Protein AF-A0A3G1A866-F1 (afdb_monomer)

Sequence (129 aa):
MLSTRLWGRGLGVLIFPPLEREDESFPEGAIVVRTGMGFRGRSVALVRTADVLVAVGGEAGTIMEIVTAYLEGKPVFVLGGTGLSSDKMRVYEPYVDSRRLAELRFYEGVEELADKVCSLVSLKHKGSF

InterPro domains:
  IPR041164 AF_1126-like [PF18306] (10-85)

pLDDT: mean 90.63, std 15.69, range [36.97, 98.69]

Solvent-accessible surface area (backbone atoms only — not comparable to full-atom values): 7595 Å² total; per-residue (Å²): 130,69,73,75,63,53,55,79,73,75,59,81,46,79,42,68,42,28,52,93,52,60,88,58,91,72,68,88,86,51,47,74,49,80,70,80,23,46,70,70,59,31,43,53,58,55,49,69,74,47,82,59,47,77,41,83,40,37,47,75,70,47,45,50,43,54,52,49,28,28,75,70,49,21,41,33,41,32,43,35,89,65,86,36,65,41,45,66,56,58,81,30,57,52,34,84,53,96,81,57,60,22,52,37,46,76,31,81,46,71,66,61,45,50,52,54,50,52,53,53,54,55,53,58,63,73,70,68,125

Organism: NCBI:txid697581

Mean predicted aligned error: 5.39 Å

Radius of gyration: 15.58 Å; Cα contacts (8 Å, |Δi|>4): 194; chains: 1; bounding box: 42×45×35 Å

Structure (mmCIF, N/CA/C/O backbone):
data_AF-A0A3G1A866-F1
#
_entry.id   AF-A0A3G1A866-F1
#
loop_
_atom_site.group_PDB
_atom_site.id
_atom_site.type_symbol
_atom_site.label_atom_id
_atom_site.label_alt_id
_atom_site.label_comp_id
_atom_site.label_asym_id
_atom_site.label_entity_id
_atom_site.label_seq_id
_atom_site.pdbx_PDB_ins_code
_atom_site.Cartn_x
_atom_site.Cartn_y
_atom_site.Cartn_z
_atom_site.occupancy
_atom_site.B_iso_or_equiv
_atom_site.auth_seq_id
_atom_site.auth_comp_id
_atom_site.auth_asym_id
_atom_site.auth_atom_id
_atom_site.pdbx_PDB_model_num
ATOM 1 N N . MET A 1 1 ? 4.627 -24.629 7.767 1.00 36.97 1 MET A N 1
ATOM 2 C CA . MET A 1 1 ? 3.627 -24.909 8.827 1.00 36.97 1 MET A CA 1
ATOM 3 C C . MET A 1 1 ? 2.764 -23.700 9.235 1.00 36.97 1 MET A C 1
ATOM 5 O O . MET A 1 1 ? 1.795 -23.903 9.953 1.00 36.97 1 MET A O 1
ATOM 9 N N . LEU A 1 2 ? 3.057 -22.468 8.778 1.00 41.03 2 LEU A N 1
ATOM 10 C CA . LEU A 1 2 ? 2.224 -21.271 9.027 1.00 41.03 2 LEU A CA 1
ATOM 11 C C . LEU A 1 2 ? 1.058 -21.095 8.031 1.00 41.03 2 LEU A C 1
ATOM 13 O O . LEU A 1 2 ? -0.006 -20.634 8.430 1.00 41.03 2 LEU A O 1
ATOM 17 N N . SER A 1 3 ? 1.231 -21.513 6.770 1.00 41.72 3 SER A N 1
ATOM 18 C CA . SER A 1 3 ? 0.227 -21.350 5.699 1.00 41.72 3 SER A CA 1
ATOM 19 C C . SER A 1 3 ? -1.119 -22.020 6.023 1.00 41.72 3 SER A C 1
ATOM 21 O O . SER A 1 3 ? -2.167 -21.389 5.946 1.00 41.72 3 SER A O 1
ATOM 23 N N . THR A 1 4 ? -1.109 -23.262 6.512 1.00 41.59 4 THR A N 1
ATOM 24 C CA . THR A 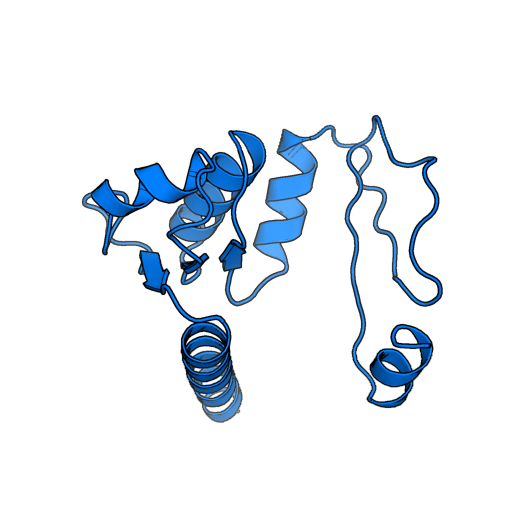1 4 ? -2.335 -24.035 6.767 1.00 41.59 4 THR A CA 1
ATOM 25 C C . THR A 1 4 ? -3.195 -23.515 7.926 1.00 41.59 4 THR A C 1
ATOM 27 O O . THR A 1 4 ? -4.364 -23.880 8.015 1.00 41.59 4 THR A O 1
ATOM 30 N N . ARG A 1 5 ? -2.672 -22.653 8.815 1.00 44.09 5 ARG A N 1
ATOM 31 C CA . ARG A 1 5 ? -3.433 -22.133 9.973 1.00 44.09 5 ARG A CA 1
ATOM 32 C C . ARG A 1 5 ? -4.260 -20.881 9.679 1.00 44.09 5 ARG A C 1
ATOM 34 O O . ARG A 1 5 ? -5.220 -20.636 10.405 1.00 44.09 5 ARG A O 1
ATOM 41 N N . LEU A 1 6 ? -3.912 -20.092 8.662 1.00 50.16 6 LEU A N 1
ATOM 42 C CA . LEU A 1 6 ? -4.651 -18.862 8.337 1.00 50.16 6 LEU A CA 1
ATOM 43 C C . LEU A 1 6 ? -5.994 -19.173 7.661 1.00 50.16 6 LEU A C 1
ATOM 45 O O . LEU A 1 6 ? -7.012 -18.570 7.994 1.00 50.16 6 LEU A O 1
ATOM 49 N N . TRP A 1 7 ? -6.016 -20.190 6.801 1.00 47.12 7 TRP A N 1
ATOM 50 C CA . TRP A 1 7 ? -7.197 -20.592 6.035 1.00 47.12 7 TRP A CA 1
ATOM 51 C C . TRP A 1 7 ? -8.331 -21.167 6.891 1.00 47.12 7 TRP A C 1
ATOM 53 O O . TRP A 1 7 ? -9.501 -20.894 6.638 1.00 47.12 7 TRP A O 1
ATOM 63 N N . GLY A 1 8 ? -8.001 -21.880 7.973 1.00 51.66 8 GLY A N 1
ATOM 64 C CA . GLY A 1 8 ? -8.990 -22.456 8.896 1.00 51.66 8 GLY A CA 1
ATOM 65 C C . GLY A 1 8 ? -9.816 -21.432 9.689 1.00 51.66 8 GLY A C 1
ATOM 66 O O . GLY A 1 8 ? -10.740 -21.823 10.396 1.00 51.66 8 GLY A O 1
ATOM 67 N N . ARG A 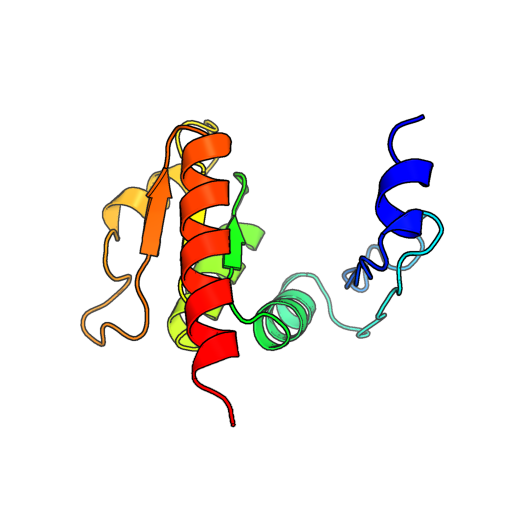1 9 ? -9.501 -20.132 9.592 1.00 57.69 9 ARG A N 1
ATOM 68 C CA . ARG A 1 9 ? -10.226 -19.035 10.259 1.00 57.69 9 ARG A CA 1
ATOM 69 C C . ARG A 1 9 ? -11.188 -18.268 9.343 1.00 57.69 9 ARG A C 1
ATOM 71 O O . ARG A 1 9 ? -11.761 -17.280 9.787 1.00 57.69 9 ARG A O 1
ATOM 78 N N . GLY A 1 10 ? -11.366 -18.699 8.091 1.00 71.56 10 GLY A N 1
ATOM 79 C CA . GLY A 1 10 ? -12.249 -18.025 7.128 1.00 71.56 10 GLY A CA 1
ATOM 80 C C . GLY A 1 10 ? -11.641 -16.781 6.467 1.00 71.56 10 GLY A C 1
ATOM 81 O O . GLY A 1 10 ? -12.371 -15.985 5.883 1.00 71.56 10 GLY A O 1
ATOM 82 N N . LEU A 1 11 ? -10.318 -16.597 6.547 1.00 80.19 11 LEU A N 1
ATOM 83 C CA . LEU A 1 11 ? -9.623 -15.512 5.855 1.00 80.19 11 LEU A CA 1
ATOM 84 C C . LEU A 1 11 ? -9.445 -15.874 4.374 1.00 80.19 11 LEU A C 1
ATOM 86 O O . LEU A 1 11 ? -8.673 -16.773 4.054 1.00 80.19 11 LEU A O 1
ATOM 90 N N . GLY A 1 12 ? -10.140 -15.176 3.477 1.00 88.62 12 GLY A N 1
ATOM 91 C CA . GLY A 1 12 ? -9.898 -15.266 2.036 1.00 88.62 12 GLY A CA 1
ATOM 92 C C . GLY A 1 12 ? -8.730 -14.370 1.620 1.00 88.62 12 GLY A C 1
ATOM 93 O O . GLY A 1 12 ? -8.691 -13.205 2.009 1.00 88.62 12 GLY A O 1
ATOM 94 N N . VAL A 1 13 ? -7.796 -14.884 0.816 1.00 93.00 13 VAL A N 1
ATOM 95 C CA . VAL A 1 13 ? -6.726 -14.072 0.213 1.00 93.00 13 VAL A CA 1
ATOM 96 C C . VAL A 1 13 ? -6.987 -13.954 -1.276 1.00 93.00 13 VAL A C 1
ATOM 98 O O . VAL A 1 13 ? -7.094 -14.958 -1.982 1.00 93.00 13 VAL A O 1
ATOM 101 N N . LEU A 1 14 ? -7.073 -12.712 -1.737 1.00 95.31 14 LEU A N 1
ATOM 102 C CA . LEU A 1 14 ? -7.215 -12.361 -3.139 1.00 95.31 14 LEU A CA 1
ATOM 103 C C . LEU A 1 14 ? -5.866 -11.876 -3.666 1.00 95.31 14 LEU A C 1
ATOM 105 O O . LEU A 1 14 ? -5.269 -10.960 -3.100 1.00 95.31 14 LEU A O 1
ATOM 109 N N . ILE A 1 15 ? -5.387 -12.481 -4.746 1.00 96.50 15 ILE A N 1
ATOM 110 C CA . ILE A 1 15 ? -4.138 -12.101 -5.400 1.00 96.50 15 ILE A CA 1
ATOM 111 C C . ILE A 1 15 ? -4.460 -11.656 -6.812 1.00 96.50 15 ILE A C 1
ATOM 113 O O . ILE A 1 15 ? -5.124 -12.355 -7.569 1.00 96.50 15 ILE A O 1
ATOM 117 N N . PHE A 1 16 ? -3.931 -10.503 -7.180 1.00 97.50 16 PHE A N 1
ATOM 118 C CA . PHE A 1 16 ? -4.016 -9.993 -8.532 1.00 97.50 16 PHE A CA 1
ATOM 119 C C . PHE A 1 16 ? -2.609 -10.031 -9.130 1.00 97.50 16 PHE A C 1
ATOM 121 O O . PHE A 1 16 ? -1.826 -9.155 -8.804 1.00 97.50 16 PHE A O 1
ATOM 128 N N . PRO A 1 17 ? -2.193 -11.022 -9.918 1.00 97.38 17 PRO A N 1
ATOM 129 C CA . PRO A 1 17 ? -0.896 -10.969 -10.586 1.00 97.38 17 PRO A CA 1
ATOM 130 C C . PRO A 1 17 ? -0.909 -9.977 -11.764 1.00 97.38 17 PRO A C 1
ATOM 132 O O . PRO A 1 17 ? -1.963 -9.745 -12.358 1.00 97.38 17 PRO A O 1
ATOM 135 N N . PRO A 1 18 ? 0.237 -9.362 -12.108 1.00 97.25 18 PRO A N 1
ATOM 136 C CA . PRO A 1 18 ? 0.374 -8.647 -13.371 1.00 97.25 18 PRO A CA 1
ATOM 137 C C . PRO A 1 18 ? 0.464 -9.654 -14.531 1.00 97.25 18 PRO A C 1
ATOM 139 O O . PRO A 1 18 ? 0.938 -10.771 -14.317 1.00 97.25 18 PRO A O 1
ATOM 142 N N . LEU A 1 19 ? 0.061 -9.249 -15.741 1.00 97.06 19 LEU A N 1
ATOM 143 C CA . LEU A 1 19 ? 0.065 -10.076 -16.961 1.00 97.06 19 LEU A CA 1
ATOM 144 C C . LEU A 1 19 ? 1.371 -10.871 -17.137 1.00 97.06 19 LEU A C 1
ATOM 146 O O . LEU A 1 19 ? 1.361 -12.050 -17.468 1.00 97.06 19 LEU A O 1
ATOM 150 N N . GLU A 1 20 ? 2.501 -10.226 -16.866 1.00 95.94 20 GLU A N 1
ATOM 151 C CA . GLU A 1 20 ? 3.847 -10.771 -17.032 1.00 95.94 20 GLU A CA 1
ATOM 152 C C . GLU A 1 20 ? 4.193 -11.893 -16.037 1.00 95.94 20 GLU A C 1
ATOM 154 O O . GLU A 1 20 ? 5.211 -12.560 -16.199 1.00 95.94 20 GLU A O 1
ATOM 159 N N . ARG A 1 21 ? 3.390 -12.074 -14.982 1.00 96.00 21 ARG A N 1
ATOM 160 C CA . ARG A 1 21 ? 3.635 -13.028 -13.887 1.00 96.00 21 ARG A CA 1
ATOM 161 C C . ARG A 1 21 ? 2.396 -13.853 -13.539 1.00 96.00 21 ARG A C 1
ATOM 163 O O . ARG A 1 21 ? 2.317 -14.404 -12.443 1.00 96.00 21 ARG A O 1
ATOM 170 N N . GLU A 1 22 ? 1.406 -13.930 -14.427 1.00 94.25 22 GLU A N 1
ATOM 171 C CA . GLU A 1 22 ? 0.202 -14.719 -14.144 1.00 94.25 22 GLU A CA 1
ATOM 172 C C . GLU A 1 22 ? 0.492 -16.223 -14.078 1.00 94.25 22 GLU A C 1
ATOM 174 O O . GLU A 1 22 ? -0.229 -16.942 -13.395 1.00 94.25 22 GLU A O 1
ATOM 179 N N . ASP A 1 23 ? 1.553 -16.696 -14.730 1.00 93.56 23 ASP A N 1
ATOM 180 C CA . ASP A 1 23 ? 1.910 -18.120 -14.791 1.00 93.56 23 ASP A CA 1
ATOM 181 C C . ASP A 1 23 ? 2.789 -18.596 -13.626 1.00 93.56 23 ASP A C 1
ATOM 183 O O . ASP A 1 23 ? 3.247 -19.738 -13.603 1.00 93.56 23 ASP A O 1
ATOM 187 N N . GLU A 1 24 ? 3.013 -17.740 -12.630 1.00 94.44 24 GLU A N 1
ATOM 188 C CA . GLU A 1 24 ? 3.713 -18.123 -11.409 1.00 94.44 24 GLU A CA 1
ATOM 189 C C . GLU A 1 24 ? 2.847 -18.979 -10.476 1.00 94.44 24 GLU A C 1
ATOM 191 O O . GLU A 1 24 ? 1.618 -19.026 -10.556 1.00 94.44 24 GLU A O 1
ATOM 196 N N . SER A 1 25 ? 3.504 -19.667 -9.543 1.00 94.94 25 SER A N 1
ATOM 197 C CA . SER A 1 25 ? 2.820 -20.408 -8.487 1.00 94.94 25 SER A CA 1
ATOM 198 C C . SER A 1 25 ? 2.298 -19.463 -7.404 1.00 94.94 25 SER A C 1
ATOM 200 O O . SER A 1 25 ? 3.063 -18.667 -6.855 1.00 94.94 25 SER A O 1
ATOM 202 N N . PHE A 1 26 ? 1.033 -19.626 -7.019 1.00 93.81 26 PHE A N 1
ATOM 203 C CA . PHE A 1 26 ? 0.409 -18.876 -5.927 1.00 93.81 26 PHE A CA 1
ATOM 204 C C . PHE A 1 26 ? 0.137 -19.773 -4.713 1.00 93.81 26 PHE A C 1
ATOM 206 O O . PHE A 1 26 ? 0.022 -20.991 -4.866 1.00 93.81 26 PHE A O 1
ATOM 213 N N . PRO A 1 27 ? 0.030 -19.195 -3.500 1.00 91.50 27 PRO A N 1
ATOM 214 C CA . PRO A 1 27 ? -0.327 -19.947 -2.305 1.00 91.50 27 PRO A CA 1
ATOM 215 C C . PRO A 1 27 ? -1.627 -20.735 -2.481 1.00 91.50 27 PRO A C 1
ATOM 217 O O . PRO A 1 27 ? -2.625 -20.212 -2.976 1.00 91.50 27 PRO A O 1
ATOM 220 N N . GLU A 1 28 ? -1.621 -21.983 -2.024 1.00 88.38 28 GLU A N 1
ATOM 221 C CA . GLU A 1 28 ? -2.814 -22.826 -2.006 1.00 88.38 28 GLU A CA 1
ATOM 222 C C . GLU A 1 28 ? -3.943 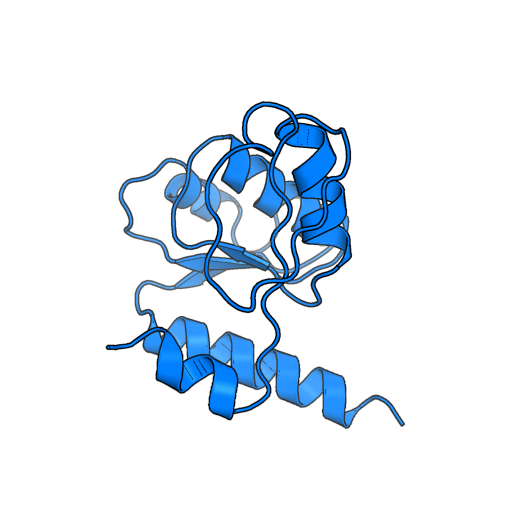-22.153 -1.207 1.00 88.38 28 GLU A C 1
ATOM 224 O O . GLU A 1 28 ? -3.703 -21.595 -0.134 1.00 88.38 28 GLU A O 1
ATOM 229 N N . GLY A 1 29 ? -5.163 -22.180 -1.752 1.00 87.12 29 GLY A N 1
ATOM 230 C CA . GLY A 1 29 ? -6.339 -21.520 -1.173 1.00 87.12 29 GLY A CA 1
ATOM 231 C C . GLY A 1 29 ? -6.511 -20.042 -1.547 1.00 87.12 29 GLY A C 1
ATOM 232 O O . GLY A 1 29 ? -7.572 -19.479 -1.282 1.00 87.12 29 GLY A O 1
ATOM 233 N N . ALA A 1 30 ? -5.525 -19.409 -2.194 1.00 92.44 30 ALA A N 1
ATOM 234 C CA . ALA A 1 30 ? -5.684 -18.052 -2.707 1.00 92.44 30 ALA A CA 1
ATOM 235 C C . ALA A 1 30 ? -6.597 -18.016 -3.939 1.00 92.44 30 ALA A C 1
ATOM 237 O O . ALA A 1 30 ? -6.490 -18.843 -4.845 1.00 92.44 30 ALA A O 1
ATOM 238 N N . ILE A 1 31 ? -7.463 -17.006 -3.999 1.00 94.50 31 ILE A N 1
ATOM 239 C CA . ILE A 1 31 ? -8.222 -16.683 -5.206 1.00 94.50 31 ILE A CA 1
ATOM 240 C C . ILE A 1 31 ? -7.328 -15.796 -6.070 1.00 94.50 31 ILE A C 1
ATOM 242 O O . ILE A 1 31 ? -6.912 -14.720 -5.642 1.00 94.50 31 ILE A O 1
ATOM 246 N N . VAL A 1 32 ? -7.022 -16.247 -7.285 1.00 96.62 32 VAL A N 1
ATOM 247 C CA . VAL A 1 32 ? -6.154 -15.521 -8.219 1.00 96.62 32 VAL A CA 1
ATOM 248 C C . VAL A 1 32 ? -7.009 -14.846 -9.286 1.00 96.62 32 VAL A C 1
ATOM 250 O O . VAL A 1 32 ? -7.674 -15.515 -10.074 1.00 96.62 32 VAL A O 1
ATOM 253 N N . VAL A 1 33 ? -6.977 -13.515 -9.331 1.00 96.56 33 VAL A N 1
ATOM 254 C CA . VAL A 1 33 ? -7.692 -12.703 -10.322 1.00 96.56 33 VAL A CA 1
ATOM 255 C C . VAL A 1 33 ? -6.716 -12.255 -11.399 1.00 96.56 33 VAL A C 1
ATOM 257 O O . VAL A 1 33 ? -6.009 -11.257 -11.254 1.00 96.56 33 VAL A O 1
ATOM 260 N N . ARG A 1 34 ? -6.694 -13.010 -12.496 1.00 96.50 34 ARG A N 1
ATOM 261 C CA . ARG A 1 34 ? -5.963 -12.673 -13.721 1.00 96.50 34 ARG A CA 1
ATOM 262 C C . ARG A 1 34 ? -6.702 -11.559 -14.451 1.00 96.50 34 ARG A C 1
ATOM 264 O O . ARG A 1 34 ? -7.768 -11.775 -15.021 1.00 96.50 34 ARG A O 1
ATOM 271 N N . THR A 1 35 ? -6.179 -10.343 -14.348 1.00 95.69 35 THR A N 1
ATOM 272 C CA . THR A 1 35 ? -6.841 -9.146 -14.895 1.00 95.69 35 THR A CA 1
ATOM 273 C C . THR A 1 35 ? -6.512 -8.913 -16.366 1.00 95.69 35 THR A C 1
ATOM 275 O O . THR A 1 35 ? -7.142 -8.065 -16.993 1.00 95.69 35 THR A O 1
ATOM 278 N N . GLY A 1 36 ? -5.503 -9.606 -16.912 1.00 96.12 36 GLY A N 1
ATOM 279 C CA . GLY A 1 36 ? -4.954 -9.313 -18.236 1.00 96.12 36 GLY A CA 1
ATOM 280 C C . GLY A 1 36 ? -4.199 -7.977 -18.306 1.00 96.12 36 GLY A C 1
ATOM 281 O O . GLY A 1 36 ? -3.821 -7.535 -19.390 1.00 96.12 36 GLY A O 1
ATOM 282 N N . MET A 1 37 ? -3.985 -7.308 -17.167 1.00 97.38 37 MET A N 1
ATOM 283 C CA . MET A 1 37 ? -3.302 -6.020 -17.084 1.00 97.38 37 MET A CA 1
ATOM 284 C C . MET A 1 37 ? -1.874 -6.186 -16.572 1.00 97.38 37 MET A C 1
ATOM 286 O O . MET A 1 37 ? -1.620 -6.943 -15.637 1.00 97.38 37 MET A O 1
ATOM 290 N N . GLY A 1 38 ? -0.942 -5.410 -17.129 1.00 96.75 38 GLY A N 1
ATOM 291 C CA . GLY A 1 38 ? 0.423 -5.332 -16.605 1.00 96.75 38 GLY A CA 1
ATOM 292 C C . GLY A 1 38 ? 0.491 -4.677 -15.220 1.00 96.75 38 GLY A C 1
ATOM 293 O O . GLY A 1 38 ? -0.524 -4.230 -14.671 1.00 96.75 38 GLY A O 1
ATOM 294 N N . PHE A 1 39 ? 1.706 -4.552 -14.678 1.00 95.50 39 PHE A N 1
ATOM 295 C CA . PHE A 1 39 ? 1.977 -4.061 -13.313 1.00 95.50 39 PHE A CA 1
ATOM 296 C C . PHE A 1 39 ? 1.115 -2.880 -12.860 1.00 95.50 39 PHE A C 1
ATOM 298 O O . PHE A 1 39 ? 0.578 -2.905 -11.758 1.00 95.50 39 PHE A O 1
ATOM 305 N N . ARG A 1 40 ? 0.952 -1.858 -13.709 1.00 94.62 40 ARG A N 1
ATOM 306 C CA . ARG A 1 40 ? 0.215 -0.651 -13.319 1.00 94.62 40 ARG A CA 1
ATOM 307 C C . ARG A 1 40 ? -1.300 -0.843 -13.271 1.00 94.62 40 ARG A C 1
ATOM 309 O O . ARG A 1 40 ? -1.941 -0.415 -12.319 1.00 94.62 40 ARG A O 1
ATOM 316 N N . GLY A 1 41 ? -1.871 -1.460 -14.305 1.00 95.94 41 GLY A N 1
ATOM 317 C CA . GLY A 1 41 ? -3.326 -1.578 -14.437 1.00 95.94 41 GLY A C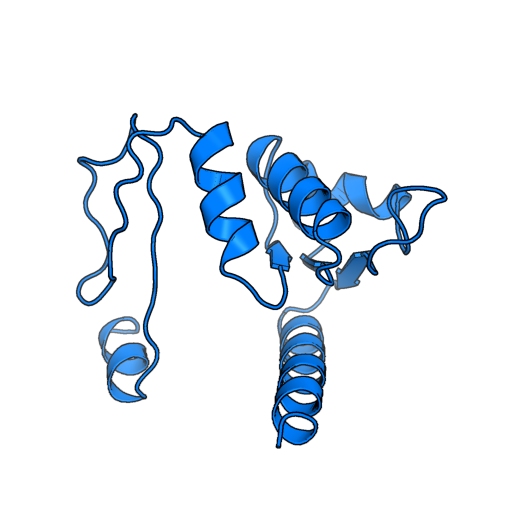A 1
ATOM 318 C C . GLY A 1 41 ? -3.919 -2.486 -13.365 1.00 95.94 41 GLY A C 1
ATOM 319 O O . GLY A 1 41 ? -4.913 -2.138 -12.731 1.00 95.94 41 GLY A O 1
ATOM 320 N N . ARG A 1 42 ? -3.234 -3.598 -13.076 1.00 96.94 42 ARG A N 1
ATOM 321 C CA . ARG A 1 42 ? -3.637 -4.522 -12.020 1.00 96.94 42 ARG A CA 1
ATOM 322 C C . ARG A 1 42 ? -3.731 -3.837 -10.653 1.00 96.94 42 ARG A C 1
ATOM 324 O O . ARG A 1 42 ? -4.650 -4.125 -9.887 1.00 96.94 42 ARG A O 1
ATOM 331 N N . SER A 1 43 ? -2.776 -2.966 -10.322 1.00 97.62 43 SER A N 1
ATOM 332 C CA . SER A 1 43 ? -2.717 -2.323 -9.003 1.00 97.62 43 SER A CA 1
ATOM 333 C C . SER A 1 43 ? -3.919 -1.415 -8.752 1.00 97.62 43 SER A C 1
ATOM 335 O O . SER A 1 43 ? -4.396 -1.348 -7.624 1.00 97.62 43 SER A O 1
ATOM 337 N N . VAL A 1 44 ? -4.486 -0.802 -9.797 1.00 97.06 44 VAL A N 1
ATOM 338 C CA . VAL A 1 44 ? -5.738 -0.039 -9.675 1.00 97.06 44 VAL A CA 1
ATOM 339 C C . VAL A 1 44 ? -6.883 -0.953 -9.240 1.00 97.06 44 VAL A C 1
ATOM 341 O O . VAL A 1 44 ? -7.569 -0.639 -8.271 1.00 97.06 44 VAL A O 1
ATOM 344 N N . ALA A 1 45 ? -7.067 -2.107 -9.890 1.00 96.12 45 ALA A N 1
ATOM 345 C CA . ALA A 1 45 ? -8.105 -3.070 -9.508 1.00 96.12 45 ALA A CA 1
ATOM 346 C C . ALA A 1 45 ? -7.911 -3.583 -8.069 1.00 96.12 45 ALA A C 1
ATOM 348 O O . ALA A 1 45 ? -8.861 -3.590 -7.286 1.00 96.12 45 ALA A O 1
ATOM 349 N N . LEU A 1 46 ? -6.673 -3.923 -7.697 1.00 97.56 46 LEU A N 1
ATOM 350 C CA . LEU A 1 46 ? -6.314 -4.347 -6.342 1.00 97.56 46 LEU A CA 1
ATOM 351 C C . LEU A 1 46 ? -6.687 -3.280 -5.307 1.00 97.56 46 LEU A C 1
ATOM 353 O O . LEU A 1 46 ? -7.435 -3.560 -4.369 1.00 97.56 46 LEU A O 1
ATOM 357 N N . VAL A 1 47 ? -6.238 -2.039 -5.510 1.00 97.94 47 VAL A N 1
ATOM 358 C CA . VAL A 1 47 ? -6.530 -0.927 -4.599 1.00 97.94 47 VAL A CA 1
ATOM 359 C C . VAL A 1 47 ? -8.033 -0.696 -4.517 1.00 97.94 47 VAL A C 1
ATOM 361 O O . VAL A 1 47 ? -8.562 -0.540 -3.420 1.00 97.94 47 VAL A O 1
ATOM 364 N N . ARG A 1 48 ? -8.751 -0.732 -5.647 1.00 95.56 48 ARG A N 1
ATOM 365 C CA . ARG A 1 48 ? -10.209 -0.543 -5.730 1.00 95.56 48 ARG A CA 1
ATOM 366 C C . ARG A 1 48 ? -11.004 -1.555 -4.903 1.00 95.56 48 ARG A C 1
ATOM 368 O O . ARG A 1 48 ? -12.041 -1.163 -4.373 1.00 95.56 48 ARG A O 1
ATOM 375 N N . THR A 1 49 ? -10.505 -2.776 -4.712 1.00 94.88 49 THR A N 1
ATOM 376 C CA . THR A 1 49 ? -11.164 -3.785 -3.860 1.00 94.88 49 THR A CA 1
ATOM 377 C C . THR A 1 49 ? -10.952 -3.618 -2.355 1.00 94.88 49 THR A C 1
ATOM 379 O O . THR A 1 49 ? -11.661 -4.252 -1.583 1.00 94.88 49 THR A O 1
ATOM 382 N N . ALA A 1 50 ? -10.012 -2.776 -1.920 1.00 94.31 50 ALA A N 1
ATOM 383 C CA . ALA A 1 50 ? -9.667 -2.637 -0.506 1.00 94.31 50 ALA A CA 1
ATOM 384 C C . ALA A 1 50 ? -10.469 -1.535 0.211 1.00 94.31 50 ALA A C 1
ATOM 386 O O . ALA A 1 50 ? -10.813 -0.522 -0.392 1.00 94.31 50 ALA A O 1
ATOM 387 N N . ASP A 1 51 ? -10.705 -1.668 1.515 1.00 95.38 51 ASP A N 1
ATOM 388 C CA . ASP A 1 51 ? -11.221 -0.570 2.352 1.00 95.38 51 ASP A CA 1
ATOM 389 C C . ASP A 1 51 ? -10.117 0.358 2.875 1.00 95.38 51 ASP A C 1
ATOM 391 O O . ASP A 1 51 ? -10.364 1.537 3.134 1.00 95.38 51 ASP A O 1
ATOM 395 N N . VAL A 1 52 ? -8.914 -0.194 3.039 1.00 97.38 52 VAL A N 1
ATOM 396 C CA . VAL A 1 52 ? -7.703 0.436 3.579 1.00 97.38 52 VAL A CA 1
ATOM 397 C C . VAL A 1 52 ? -6.507 -0.142 2.827 1.00 97.38 52 VAL A C 1
ATOM 399 O O . VAL A 1 52 ? -6.502 -1.336 2.523 1.00 97.38 52 VAL A O 1
ATOM 402 N N . LEU A 1 53 ? -5.489 0.673 2.548 1.00 98.44 53 LEU A N 1
ATOM 403 C CA . LEU A 1 53 ? -4.214 0.188 2.018 1.00 98.44 53 LEU A CA 1
ATOM 404 C C . LEU A 1 53 ? -3.171 0.108 3.136 1.00 98.44 53 LEU A C 1
ATOM 406 O O . LEU A 1 53 ? -2.959 1.078 3.861 1.00 98.44 53 LEU A O 1
ATOM 410 N N . VAL A 1 54 ? -2.478 -1.027 3.223 1.00 98.38 54 VAL A N 1
ATOM 411 C CA . VAL A 1 54 ? -1.290 -1.195 4.067 1.00 98.38 54 VAL A CA 1
ATOM 412 C C . VAL A 1 54 ? -0.081 -1.454 3.173 1.00 98.38 54 VAL A C 1
ATOM 414 O O . VAL A 1 54 ? -0.072 -2.430 2.426 1.00 98.38 54 VAL A O 1
ATOM 417 N N . ALA A 1 55 ? 0.935 -0.598 3.251 1.00 98.12 55 ALA A N 1
ATOM 418 C CA . ALA A 1 55 ? 2.199 -0.755 2.537 1.00 98.12 55 ALA A CA 1
ATOM 419 C C . ALA A 1 55 ? 3.306 -1.183 3.510 1.00 98.12 55 ALA A C 1
ATOM 421 O O . ALA A 1 55 ? 3.550 -0.515 4.513 1.00 98.12 55 ALA A O 1
ATOM 422 N N . VAL A 1 56 ? 3.987 -2.288 3.207 1.00 97.19 56 VAL A N 1
ATOM 423 C CA . VAL A 1 56 ? 5.038 -2.882 4.054 1.00 97.19 56 VAL A CA 1
ATOM 424 C C . VAL A 1 56 ? 6.378 -2.789 3.322 1.00 97.19 56 VAL A C 1
ATOM 426 O O . VAL A 1 56 ? 6.953 -3.793 2.906 1.00 97.19 56 VAL A O 1
ATOM 429 N N . GLY A 1 57 ? 6.831 -1.557 3.088 1.00 95.38 57 GLY A N 1
ATOM 430 C CA . GLY A 1 57 ? 7.943 -1.268 2.182 1.00 95.38 57 GLY A CA 1
ATOM 431 C C . GLY A 1 57 ? 7.527 -1.257 0.705 1.00 95.38 57 GLY A C 1
ATOM 432 O O . GLY A 1 57 ? 6.352 -1.411 0.381 1.00 95.38 57 GLY A O 1
ATOM 433 N N . GLY A 1 58 ? 8.495 -1.087 -0.198 1.00 96.81 58 GLY A N 1
ATOM 434 C CA . GLY A 1 58 ? 8.298 -1.210 -1.643 1.00 96.81 58 GLY A CA 1
ATOM 435 C C . GLY A 1 58 ? 8.933 -0.097 -2.477 1.00 96.81 58 GLY A C 1
ATOM 436 O O . GLY A 1 58 ? 9.401 0.924 -1.972 1.00 96.81 58 GLY A O 1
ATOM 437 N N . GLU A 1 59 ? 8.938 -0.315 -3.791 1.00 97.88 59 GLU A N 1
ATOM 438 C CA . GLU A 1 59 ? 9.513 0.596 -4.789 1.00 97.88 59 GLU A CA 1
ATOM 439 C C . GLU A 1 59 ? 8.410 1.346 -5.561 1.00 97.88 59 GLU A C 1
ATOM 441 O O . GLU A 1 59 ? 7.287 1.505 -5.079 1.00 97.88 59 GLU A O 1
ATOM 446 N N . ALA A 1 60 ? 8.701 1.811 -6.779 1.00 97.75 60 ALA A N 1
ATOM 447 C CA . ALA A 1 60 ? 7.789 2.605 -7.608 1.00 97.75 60 ALA A CA 1
ATOM 448 C C . ALA A 1 60 ? 6.371 2.012 -7.758 1.00 97.75 60 ALA A C 1
ATOM 450 O O . ALA A 1 60 ? 5.402 2.768 -7.819 1.00 97.75 60 ALA A O 1
ATOM 451 N N . GLY A 1 61 ? 6.233 0.679 -7.791 1.00 97.50 61 GLY A N 1
ATOM 452 C CA . GLY A 1 61 ? 4.928 0.006 -7.828 1.00 97.50 61 GLY A CA 1
ATOM 453 C C . GLY A 1 61 ? 4.085 0.297 -6.586 1.00 97.50 61 GLY A C 1
ATOM 454 O O . GLY A 1 61 ? 2.948 0.744 -6.704 1.00 97.50 61 GLY A O 1
ATOM 455 N N . THR A 1 62 ? 4.677 0.148 -5.402 1.00 98.38 62 THR A N 1
ATOM 456 C CA . THR A 1 62 ? 4.002 0.422 -4.129 1.00 98.38 62 THR A CA 1
ATOM 457 C C . THR A 1 62 ? 3.745 1.909 -3.926 1.00 98.38 62 THR A C 1
ATOM 459 O O . THR A 1 62 ? 2.689 2.285 -3.431 1.00 98.38 62 THR A O 1
ATOM 462 N N . ILE A 1 63 ? 4.659 2.782 -4.361 1.00 98.44 63 ILE A N 1
ATOM 463 C CA . ILE A 1 63 ? 4.420 4.234 -4.346 1.00 98.44 63 ILE A CA 1
ATOM 464 C C . ILE A 1 63 ? 3.192 4.580 -5.197 1.00 98.44 63 ILE A C 1
ATOM 466 O O . ILE A 1 63 ? 2.348 5.369 -4.776 1.00 98.44 63 ILE A O 1
ATOM 470 N N . MET A 1 64 ? 3.053 3.956 -6.369 1.00 98.19 64 MET A N 1
ATOM 471 C CA . MET A 1 64 ? 1.875 4.142 -7.209 1.00 98.19 64 MET A CA 1
ATOM 472 C C . MET A 1 64 ? 0.599 3.607 -6.542 1.00 98.19 64 MET A C 1
ATOM 474 O O . MET A 1 64 ? -0.432 4.274 -6.606 1.00 98.19 64 MET A O 1
ATOM 478 N N . GLU A 1 65 ? 0.658 2.471 -5.846 1.00 98.69 65 GLU A N 1
ATOM 479 C CA . GLU A 1 65 ? -0.469 1.944 -5.061 1.00 98.69 65 GLU A CA 1
ATOM 480 C C . GLU A 1 65 ? -0.870 2.888 -3.919 1.00 98.69 65 GLU A C 1
ATOM 482 O O . GLU A 1 65 ? -2.058 3.165 -3.760 1.00 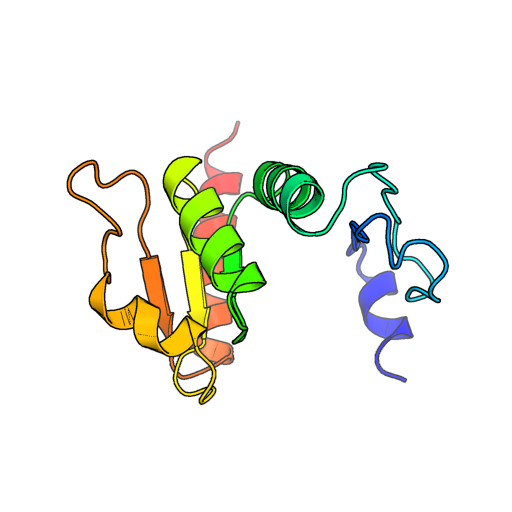98.69 65 GLU A O 1
ATOM 487 N N . ILE A 1 66 ? 0.102 3.452 -3.189 1.00 98.62 66 ILE A N 1
ATOM 488 C CA . ILE A 1 66 ? -0.112 4.458 -2.132 1.00 98.62 66 ILE A CA 1
ATOM 489 C C . ILE A 1 66 ? -0.856 5.674 -2.686 1.00 98.62 66 ILE A C 1
ATOM 491 O O . ILE A 1 66 ? -1.885 6.078 -2.142 1.00 98.62 66 ILE A O 1
ATOM 495 N N . VAL A 1 67 ? -0.366 6.244 -3.789 1.00 98.31 67 VAL A N 1
ATOM 496 C CA . VAL A 1 67 ? -0.998 7.416 -4.412 1.00 98.31 67 VAL A CA 1
ATOM 497 C C . VAL A 1 67 ? -2.381 7.061 -4.960 1.00 98.31 67 VAL A C 1
ATOM 499 O O . VAL A 1 67 ? -3.318 7.838 -4.796 1.00 98.31 67 VAL A O 1
ATOM 502 N N . THR A 1 68 ? -2.547 5.878 -5.555 1.00 98.56 68 THR A N 1
ATOM 503 C CA . THR A 1 68 ? -3.850 5.410 -6.053 1.00 98.56 68 THR A CA 1
ATOM 504 C C . THR A 1 68 ? -4.859 5.276 -4.915 1.00 98.56 68 THR A C 1
ATOM 506 O O . THR A 1 68 ? -5.977 5.761 -5.038 1.00 98.56 68 THR A O 1
ATOM 509 N N . ALA A 1 69 ? -4.475 4.685 -3.781 1.00 98.62 69 ALA A N 1
ATOM 510 C CA . ALA A 1 69 ? -5.357 4.553 -2.623 1.00 98.62 69 ALA A CA 1
ATOM 511 C C . ALA A 1 69 ? -5.767 5.917 -2.056 1.00 98.62 69 ALA A C 1
ATOM 513 O O . ALA A 1 69 ? -6.951 6.133 -1.799 1.00 98.62 69 ALA A O 1
ATOM 514 N N . TYR A 1 70 ? -4.825 6.861 -1.961 1.00 98.62 70 TYR A N 1
ATOM 515 C CA . TYR A 1 70 ? -5.122 8.240 -1.576 1.00 98.62 70 TYR A CA 1
ATOM 516 C C . TYR A 1 70 ? -6.151 8.893 -2.512 1.00 98.62 70 TYR A C 1
ATOM 518 O O . TYR A 1 70 ? -7.124 9.482 -2.043 1.00 98.62 70 TYR A O 1
ATOM 526 N N . LEU A 1 71 ? -5.969 8.764 -3.832 1.00 98.06 71 LEU A N 1
ATOM 527 C CA . LEU A 1 71 ? -6.892 9.317 -4.833 1.00 98.06 71 LEU A CA 1
ATOM 528 C C . LEU A 1 71 ? -8.289 8.687 -4.764 1.00 98.06 71 LEU A C 1
ATOM 530 O O . LEU A 1 71 ? -9.278 9.358 -5.040 1.00 98.06 71 LEU A O 1
ATOM 534 N N . GLU A 1 72 ? -8.366 7.422 -4.360 1.00 97.69 72 GLU A N 1
ATOM 535 C CA . GLU A 1 72 ? -9.611 6.683 -4.138 1.00 97.69 72 GLU A CA 1
ATOM 536 C C . GLU A 1 72 ? -10.258 6.975 -2.770 1.00 97.69 72 GLU A C 1
ATOM 538 O O . GLU A 1 72 ? -11.250 6.338 -2.412 1.00 97.69 72 GLU A O 1
ATOM 543 N N . GLY A 1 73 ? -9.709 7.909 -1.983 1.00 97.31 73 GLY A N 1
ATOM 544 C CA . GLY A 1 73 ? -10.235 8.261 -0.661 1.00 97.31 73 GLY A CA 1
ATOM 545 C C . GLY A 1 73 ? -10.025 7.169 0.392 1.00 97.31 73 GLY A C 1
ATOM 546 O O . GLY A 1 73 ? -10.766 7.094 1.373 1.00 97.31 73 GLY A O 1
ATOM 547 N N . LYS A 1 74 ? -9.038 6.290 0.191 1.00 97.69 74 LYS A N 1
ATOM 548 C CA . LYS A 1 74 ? -8.761 5.151 1.071 1.00 97.69 74 LYS A CA 1
ATOM 549 C C . LYS A 1 74 ? -7.622 5.494 2.023 1.00 97.69 74 LYS A C 1
ATOM 551 O O . LYS A 1 74 ? -6.548 5.861 1.546 1.00 97.69 74 LYS A O 1
ATOM 556 N N . PRO A 1 75 ? -7.817 5.361 3.347 1.00 98.06 75 PRO A N 1
ATOM 557 C CA . PRO A 1 75 ? -6.740 5.534 4.312 1.00 98.06 75 PRO A CA 1
ATOM 558 C C . PRO A 1 75 ? -5.543 4.639 3.980 1.00 98.06 75 PRO A C 1
ATOM 560 O O . PRO A 1 75 ? -5.720 3.466 3.629 1.00 98.06 75 PRO A O 1
ATOM 563 N N . VAL A 1 76 ? -4.337 5.192 4.105 1.00 98.62 76 VAL A N 1
ATOM 564 C CA . VAL A 1 76 ? -3.084 4.497 3.805 1.00 98.62 76 VAL A CA 1
ATOM 565 C C . VAL A 1 76 ? -2.205 4.431 5.046 1.00 98.62 76 VAL A C 1
ATOM 567 O O . VAL A 1 76 ? -1.886 5.452 5.653 1.00 98.62 76 VAL A O 1
ATOM 570 N N . PHE A 1 77 ? -1.778 3.219 5.384 1.00 98.62 77 PHE A N 1
ATOM 571 C CA . PHE A 1 77 ? -0.892 2.918 6.502 1.00 98.62 77 PHE A CA 1
ATOM 572 C C . PHE A 1 77 ? 0.416 2.374 5.940 1.00 98.62 77 PHE A C 1
ATOM 574 O O . PHE A 1 77 ? 0.415 1.368 5.232 1.00 98.62 77 PHE A O 1
ATOM 581 N N . VAL A 1 78 ? 1.533 3.029 6.231 1.00 98.44 78 VAL A N 1
ATOM 582 C CA . VAL A 1 78 ? 2.849 2.630 5.726 1.00 98.44 78 VAL A CA 1
ATOM 583 C C . VAL A 1 78 ? 3.728 2.200 6.890 1.00 98.44 78 VAL A C 1
ATOM 585 O O . VAL A 1 78 ? 3.911 2.955 7.845 1.00 98.44 78 VAL A O 1
ATOM 588 N N . LEU A 1 79 ? 4.297 0.998 6.807 1.00 98.31 79 LEU A N 1
ATOM 589 C CA . LEU A 1 79 ? 5.411 0.613 7.664 1.00 98.31 79 LEU A CA 1
ATOM 590 C C . LEU A 1 79 ? 6.662 1.332 7.150 1.00 98.31 79 LEU A C 1
ATOM 592 O O . LEU A 1 79 ? 7.125 1.053 6.044 1.00 98.31 79 LEU A O 1
ATOM 596 N N . GLY A 1 80 ? 7.152 2.294 7.924 1.00 96.31 80 GLY A N 1
ATOM 597 C CA . GLY A 1 80 ? 8.385 3.023 7.656 1.00 96.31 80 GLY A CA 1
ATOM 598 C C . GLY A 1 80 ? 9.611 2.318 8.234 1.00 96.31 80 GLY A C 1
ATOM 599 O O . GLY A 1 80 ? 9.500 1.327 8.952 1.00 96.31 80 GLY A O 1
ATOM 600 N N . GLY A 1 81 ? 10.796 2.851 7.931 1.00 95.75 81 GLY A N 1
ATOM 601 C CA . GLY A 1 81 ? 12.062 2.287 8.409 1.00 95.75 81 GLY A CA 1
ATOM 602 C C . GLY A 1 81 ? 12.457 0.995 7.690 1.00 95.75 81 GLY A C 1
ATOM 603 O O . GLY A 1 81 ? 13.275 0.231 8.194 1.00 95.75 81 GLY A O 1
ATOM 604 N N . THR A 1 82 ? 11.882 0.744 6.512 1.00 95.88 82 THR A N 1
ATOM 605 C CA . THR A 1 82 ? 12.163 -0.441 5.691 1.00 95.88 82 THR A CA 1
ATOM 606 C C . THR A 1 82 ? 13.427 -0.286 4.843 1.00 95.88 82 THR A C 1
ATOM 608 O O . THR A 1 82 ? 13.966 -1.276 4.355 1.00 95.88 82 THR A O 1
ATOM 611 N N . GLY A 1 83 ? 13.901 0.950 4.650 1.00 96.50 83 GLY A N 1
ATOM 612 C CA . GLY A 1 83 ? 15.027 1.288 3.778 1.00 96.50 83 GLY A CA 1
ATOM 613 C C . GLY A 1 83 ? 14.668 1.350 2.288 1.00 96.50 83 GLY A C 1
ATOM 614 O O . GLY A 1 83 ? 15.541 1.629 1.467 1.00 96.50 83 GLY A O 1
ATOM 615 N N . LEU A 1 84 ? 13.404 1.108 1.930 1.00 97.94 84 LEU A N 1
ATOM 616 C CA . LEU A 1 84 ? 12.910 1.108 0.551 1.00 97.94 84 LEU A CA 1
ATOM 617 C C . LEU A 1 84 ? 12.342 2.476 0.153 1.00 97.94 84 LEU A C 1
ATOM 619 O O . LEU A 1 84 ? 12.087 3.342 0.994 1.00 97.94 84 LEU A O 1
ATOM 623 N N . SER A 1 85 ? 12.122 2.696 -1.147 1.00 98.25 85 SER A N 1
ATOM 624 C CA . SER A 1 85 ? 11.684 4.007 -1.650 1.00 98.25 85 SER A CA 1
ATOM 625 C C . SER A 1 85 ? 10.354 4.493 -1.062 1.00 98.25 85 SER A C 1
ATOM 627 O O . SER A 1 85 ? 10.162 5.705 -0.946 1.00 98.25 85 SER A O 1
ATOM 629 N N . SER A 1 86 ? 9.457 3.591 -0.653 1.00 98.00 86 SER A N 1
ATOM 630 C CA . SER A 1 86 ? 8.204 3.937 0.032 1.00 98.00 86 SER A CA 1
ATOM 631 C C . SER A 1 86 ? 8.407 4.740 1.321 1.00 98.00 86 SER A C 1
ATOM 633 O O . SER A 1 86 ? 7.553 5.560 1.647 1.00 98.00 86 SER A O 1
ATOM 635 N N . ASP A 1 87 ? 9.537 4.589 2.024 1.00 98.00 87 ASP A N 1
ATOM 636 C CA . ASP A 1 87 ? 9.832 5.357 3.245 1.00 98.00 87 ASP A CA 1
ATOM 637 C C . ASP A 1 87 ? 9.888 6.868 2.967 1.00 98.00 87 ASP A C 1
ATOM 639 O O . ASP A 1 87 ? 9.504 7.688 3.802 1.00 98.00 87 ASP A O 1
ATOM 643 N N . LYS A 1 88 ? 10.314 7.252 1.756 1.00 98.00 88 LYS A N 1
ATOM 644 C CA . LYS A 1 88 ? 10.417 8.658 1.337 1.00 98.00 88 LYS A CA 1
ATOM 645 C C . LYS A 1 88 ? 9.052 9.333 1.222 1.00 98.00 88 LYS A C 1
ATOM 647 O O . LYS A 1 88 ? 8.982 10.557 1.292 1.00 98.00 88 LYS A O 1
ATOM 652 N N . MET A 1 89 ? 7.969 8.560 1.100 1.00 98.00 89 MET A N 1
ATOM 653 C CA . MET A 1 89 ? 6.608 9.100 1.068 1.00 98.00 89 MET A CA 1
ATOM 654 C C . MET A 1 89 ? 6.194 9.740 2.403 1.00 98.00 89 MET A C 1
ATOM 656 O O . MET A 1 89 ? 5.201 10.461 2.429 1.00 98.00 89 MET A O 1
ATOM 660 N N . ARG A 1 90 ? 6.970 9.569 3.487 1.00 98.06 90 ARG A N 1
ATOM 661 C CA . ARG A 1 90 ? 6.741 10.236 4.781 1.00 98.06 90 ARG A CA 1
ATOM 662 C C . ARG A 1 90 ? 6.688 11.759 4.673 1.00 98.06 90 ARG A C 1
ATOM 664 O O . ARG A 1 90 ? 5.983 12.395 5.445 1.00 98.06 90 ARG A O 1
ATOM 671 N N . VAL A 1 91 ? 7.365 12.353 3.685 1.00 98.12 91 VAL A N 1
ATOM 672 C CA . VAL A 1 91 ? 7.296 13.805 3.425 1.00 98.12 91 VAL A CA 1
ATOM 673 C C . VAL A 1 91 ? 5.870 14.299 3.140 1.00 98.12 91 VAL A C 1
ATOM 675 O O . VAL A 1 91 ? 5.578 15.477 3.324 1.00 98.12 91 VAL A O 1
ATOM 678 N N . TYR A 1 92 ? 4.984 13.399 2.710 1.00 98.25 92 TYR A N 1
ATOM 679 C CA . TYR A 1 92 ? 3.588 13.676 2.393 1.00 98.25 92 TYR A CA 1
ATOM 680 C C . TYR A 1 92 ? 2.624 13.371 3.547 1.00 98.25 92 TYR A C 1
ATOM 682 O O . TYR A 1 92 ? 1.413 13.465 3.376 1.00 98.25 92 TYR A O 1
ATOM 690 N N . GLU A 1 93 ? 3.108 12.976 4.721 1.00 97.62 93 GLU A N 1
ATOM 691 C CA . GLU A 1 93 ? 2.240 12.787 5.881 1.00 97.62 93 GLU A CA 1
ATOM 692 C C . GLU A 1 93 ? 1.710 14.153 6.386 1.00 97.62 93 GLU A C 1
ATOM 694 O O . GLU A 1 93 ? 2.504 15.077 6.578 1.00 97.62 93 GLU A O 1
ATOM 699 N N . PRO A 1 94 ? 0.390 14.330 6.627 1.00 98.19 94 PRO A N 1
ATOM 700 C CA . PRO A 1 94 ? -0.682 13.330 6.542 1.00 98.19 94 PRO A CA 1
ATOM 701 C C . PRO A 1 94 ? -1.471 13.289 5.225 1.00 98.19 94 PRO A C 1
ATOM 703 O O . PRO A 1 94 ? -2.363 12.455 5.096 1.00 98.19 94 PRO A O 1
ATOM 706 N N . TYR A 1 95 ? -1.202 14.175 4.267 1.00 98.50 95 TYR A N 1
ATOM 707 C CA . TYR A 1 95 ? -1.939 14.246 3.004 1.00 98.50 95 TYR A CA 1
ATOM 708 C C . TYR A 1 95 ? -0.994 14.421 1.815 1.00 98.50 95 TYR A C 1
ATOM 710 O O . TYR A 1 95 ? -0.174 15.337 1.800 1.00 98.50 95 TYR A O 1
ATOM 718 N N . VAL A 1 96 ? -1.189 13.601 0.776 1.00 98.06 96 VAL A N 1
ATOM 719 C CA . VAL A 1 96 ? -0.378 13.639 -0.454 1.00 98.06 96 VAL A CA 1
ATOM 720 C C . VAL A 1 96 ? -0.496 14.968 -1.197 1.00 98.06 96 VAL A C 1
ATOM 722 O O . VAL A 1 96 ? 0.488 15.443 -1.759 1.00 98.06 96 VAL A O 1
ATOM 725 N N . ASP A 1 97 ? -1.672 15.597 -1.178 1.00 98.00 97 ASP A N 1
ATOM 726 C CA . ASP A 1 97 ? -1.873 16.926 -1.745 1.00 98.00 97 ASP A CA 1
ATOM 727 C C . ASP A 1 97 ? -2.920 17.765 -0.985 1.00 98.00 97 ASP A C 1
ATOM 729 O O . ASP A 1 97 ? -3.467 17.372 0.053 1.00 98.00 97 ASP A O 1
ATOM 733 N N . SER A 1 98 ? -3.190 18.964 -1.510 1.00 97.88 98 SER A N 1
ATOM 734 C CA . SER A 1 98 ? -4.098 19.958 -0.931 1.00 97.88 98 SER A CA 1
ATOM 735 C C . SER A 1 98 ? -5.573 19.548 -0.900 1.00 97.88 98 SER A C 1
ATOM 737 O O . SER A 1 98 ? -6.338 20.164 -0.158 1.00 97.88 98 SER A O 1
ATOM 739 N N . ARG A 1 99 ? -5.985 18.521 -1.655 1.00 98.19 99 ARG A N 1
ATOM 740 C CA . ARG A 1 99 ? -7.366 18.013 -1.696 1.00 98.19 99 ARG A CA 1
ATOM 741 C C . ARG A 1 99 ? -7.708 17.171 -0.473 1.00 98.19 99 ARG A C 1
ATOM 743 O O . ARG A 1 99 ? -8.885 17.030 -0.163 1.00 98.19 99 ARG A O 1
ATOM 750 N N . ARG A 1 100 ? -6.694 16.639 0.224 1.00 98.12 100 ARG A N 1
ATOM 751 C CA . ARG A 1 100 ? -6.834 15.885 1.486 1.00 98.12 100 ARG A CA 1
ATOM 752 C C . ARG A 1 100 ? -7.840 14.729 1.394 1.00 98.12 100 ARG A C 1
ATOM 754 O O . ARG A 1 100 ? -8.665 14.549 2.282 1.00 98.12 100 ARG A O 1
ATOM 761 N N . LEU A 1 101 ? -7.767 13.955 0.309 1.00 98.12 101 LEU A N 1
ATOM 762 C CA . LEU A 1 101 ? -8.747 12.903 -0.001 1.00 98.12 101 LEU A CA 1
ATOM 763 C C . LEU A 1 101 ? -8.742 11.741 1.004 1.00 98.12 101 LEU A C 1
ATOM 765 O O . LEU A 1 101 ? -9.796 11.181 1.292 1.00 98.12 101 LEU A O 1
ATOM 769 N N . ALA A 1 102 ? -7.576 11.388 1.544 1.00 98.06 102 ALA A N 1
ATOM 770 C CA . ALA A 1 102 ? -7.425 10.378 2.586 1.00 98.06 102 ALA A CA 1
ATOM 771 C C . ALA A 1 102 ? -6.175 10.641 3.429 1.00 98.06 102 ALA A C 1
ATOM 773 O O . ALA A 1 102 ? -5.242 11.295 2.966 1.00 98.06 102 ALA A O 1
ATOM 774 N N . GLU A 1 103 ? -6.129 10.103 4.646 1.00 98.06 103 GLU A N 1
ATOM 775 C CA . GLU A 1 103 ? -4.918 10.172 5.463 1.00 98.06 103 GLU A CA 1
ATOM 776 C C . GLU A 1 103 ? -3.854 9.169 4.995 1.00 98.06 103 GLU A C 1
ATOM 778 O O . GLU A 1 103 ? -4.156 8.006 4.716 1.00 98.06 103 GLU A O 1
ATOM 783 N N . LEU A 1 104 ? -2.602 9.624 4.975 1.00 98.56 104 LEU A N 1
ATOM 784 C CA . LEU A 1 104 ? -1.391 8.823 4.834 1.00 98.56 104 LEU A CA 1
ATOM 785 C C . LEU A 1 104 ? -0.641 8.849 6.169 1.00 98.56 104 LEU A C 1
ATOM 787 O O . LEU A 1 104 ? -0.202 9.914 6.598 1.00 98.56 104 LEU A O 1
ATOM 791 N N . ARG A 1 105 ? -0.501 7.695 6.826 1.00 98.50 105 ARG A N 1
ATOM 792 C CA . ARG A 1 105 ? 0.115 7.567 8.156 1.00 98.50 105 ARG A CA 1
ATOM 793 C C . ARG A 1 105 ? 1.275 6.588 8.139 1.00 98.50 105 ARG A C 1
ATOM 795 O O . ARG A 1 105 ? 1.171 5.527 7.523 1.00 98.50 105 ARG A O 1
ATOM 802 N N . PHE A 1 106 ? 2.347 6.922 8.849 1.00 98.44 106 PHE A N 1
ATOM 803 C CA . PHE A 1 106 ? 3.524 6.065 8.969 1.00 98.44 106 PHE A CA 1
ATOM 804 C C . PHE A 1 106 ? 3.686 5.497 10.375 1.00 98.44 106 PHE A C 1
ATOM 806 O O . PHE A 1 106 ? 3.511 6.203 11.364 1.00 98.44 106 PHE A O 1
ATOM 813 N N . TYR A 1 107 ? 4.112 4.240 10.441 1.00 98.06 107 TYR A N 1
ATOM 814 C CA . TYR A 1 107 ? 4.364 3.503 11.678 1.00 98.06 107 TYR A CA 1
ATOM 815 C C . TYR A 1 107 ? 5.720 2.812 11.607 1.00 98.06 107 TYR A C 1
ATOM 817 O O . TYR A 1 107 ? 6.160 2.440 10.524 1.00 98.06 107 TYR A O 1
ATOM 825 N N . GLU A 1 108 ? 6.375 2.626 12.747 1.00 95.25 108 GLU A N 1
ATOM 826 C CA . GLU A 1 108 ? 7.670 1.926 12.824 1.00 95.25 108 GLU A CA 1
ATOM 827 C C . GLU A 1 108 ? 7.530 0.508 13.405 1.00 95.25 108 GLU A C 1
ATOM 829 O O . GLU A 1 108 ? 8.390 -0.339 13.177 1.00 95.25 108 GLU A O 1
ATOM 834 N N . GLY A 1 109 ? 6.426 0.223 14.108 1.00 96.19 109 GLY A N 1
ATOM 835 C CA . GLY A 1 109 ? 6.104 -1.092 14.666 1.00 96.19 109 GLY A CA 1
ATOM 836 C C . GLY A 1 109 ? 4.954 -1.781 13.931 1.00 96.19 109 GLY A C 1
ATOM 837 O O . GLY A 1 109 ? 3.933 -1.159 13.629 1.00 96.19 109 GLY A O 1
ATOM 838 N N . VAL A 1 110 ? 5.097 -3.085 13.677 1.00 96.56 110 VAL A N 1
ATOM 839 C CA . VAL A 1 110 ? 4.075 -3.896 12.993 1.00 96.56 110 VAL A CA 1
ATOM 840 C C . VAL A 1 110 ? 2.825 -4.045 13.858 1.00 96.56 110 VAL A C 1
ATOM 842 O O . VAL A 1 110 ? 1.713 -3.970 13.343 1.00 96.56 110 VAL A O 1
ATOM 845 N N . GLU A 1 111 ? 2.999 -4.222 15.166 1.00 97.25 111 GLU A N 1
ATOM 846 C CA . GLU A 1 111 ? 1.915 -4.365 16.138 1.00 97.25 111 GLU A CA 1
ATOM 847 C C . GLU A 1 111 ? 1.083 -3.084 16.222 1.00 97.25 111 GLU A C 1
ATOM 849 O O . GLU A 1 111 ? -0.137 -3.132 16.086 1.00 97.25 111 GLU A O 1
ATOM 854 N N . GLU A 1 112 ? 1.743 -1.928 16.349 1.00 97.00 112 GLU A N 1
ATOM 855 C CA . GLU A 1 112 ? 1.058 -0.634 16.379 1.00 97.00 112 GLU A CA 1
ATOM 856 C C . GLU A 1 112 ? 0.285 -0.388 15.079 1.00 97.00 112 GLU A C 1
ATOM 858 O O . GLU A 1 112 ? -0.888 -0.009 15.114 1.00 97.00 112 GLU A O 1
ATOM 863 N N . LEU A 1 113 ? 0.918 -0.641 13.928 1.00 97.75 113 LEU A N 1
ATOM 864 C CA . LEU A 1 113 ? 0.268 -0.508 12.628 1.00 97.75 113 LEU A CA 1
ATOM 865 C C . LEU A 1 113 ? -0.980 -1.397 12.561 1.00 97.75 113 LEU A C 1
ATOM 86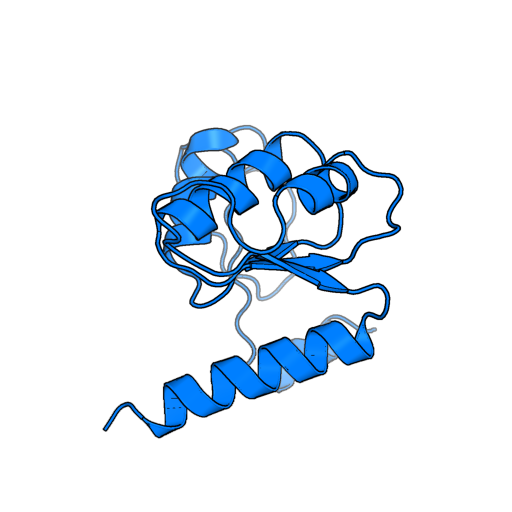7 O O . LEU A 1 113 ? -2.064 -0.919 12.215 1.00 97.75 113 LEU A O 1
ATOM 871 N N . ALA A 1 114 ? -0.841 -2.681 12.901 1.00 96.56 114 ALA A N 1
ATOM 872 C CA . ALA A 1 114 ? -1.931 -3.648 12.849 1.00 96.56 114 ALA A CA 1
ATOM 873 C C . ALA A 1 114 ? -3.093 -3.247 13.769 1.00 96.56 114 ALA A C 1
ATOM 875 O O . ALA A 1 114 ? -4.249 -3.281 13.341 1.00 96.56 114 ALA A O 1
ATOM 876 N N . ASP A 1 115 ? -2.804 -2.800 14.992 1.00 97.06 115 ASP A N 1
ATOM 877 C CA . ASP A 1 115 ? -3.815 -2.349 15.948 1.00 97.06 115 ASP A CA 1
ATOM 878 C C . ASP A 1 115 ? -4.604 -1.148 15.416 1.00 97.06 115 ASP A C 1
ATOM 880 O O . ASP A 1 115 ? -5.837 -1.102 15.528 1.00 97.06 115 ASP A O 1
ATOM 884 N N . LYS A 1 116 ? -3.925 -0.180 14.787 1.00 96.75 116 LYS A N 1
ATOM 885 C CA . LYS A 1 116 ? -4.580 0.996 14.194 1.00 96.75 116 LYS A CA 1
ATOM 886 C C . LYS A 1 116 ? -5.459 0.627 13.006 1.00 96.75 116 LYS A C 1
ATOM 888 O O . LYS A 1 116 ? -6.595 1.101 12.935 1.00 96.75 116 LYS A O 1
ATOM 893 N N . VAL A 1 117 ? -4.984 -0.253 12.125 1.00 96.12 117 VAL A N 1
ATOM 894 C CA . VAL A 1 117 ? -5.771 -0.754 10.988 1.00 96.12 117 VAL A CA 1
ATOM 895 C C . VAL A 1 117 ? -7.012 -1.501 11.482 1.00 96.12 117 VAL A C 1
ATOM 897 O O . VAL A 1 117 ? -8.129 -1.171 11.081 1.00 96.12 117 VAL A O 1
ATOM 900 N N . CYS A 1 118 ? -6.847 -2.457 12.400 1.00 94.38 118 CYS A N 1
ATOM 901 C CA . CYS A 1 118 ? -7.948 -3.243 12.960 1.00 94.38 118 CYS A CA 1
ATOM 902 C C . CYS A 1 118 ? -8.986 -2.366 13.670 1.00 94.38 118 CYS A C 1
ATOM 904 O O . CYS A 1 118 ? -10.192 -2.582 13.511 1.00 94.38 118 CYS A O 1
ATOM 906 N N . SER A 1 119 ? -8.537 -1.356 14.418 1.00 94.19 119 SER A N 1
ATOM 907 C CA . SER A 1 119 ? -9.422 -0.397 15.089 1.00 94.19 119 SER A CA 1
ATOM 908 C C . SER A 1 119 ? -10.259 0.396 14.082 1.00 94.19 119 SER A C 1
ATOM 910 O O . SER A 1 119 ? -11.473 0.516 14.248 1.00 94.19 119 SER A O 1
ATOM 912 N N . LEU 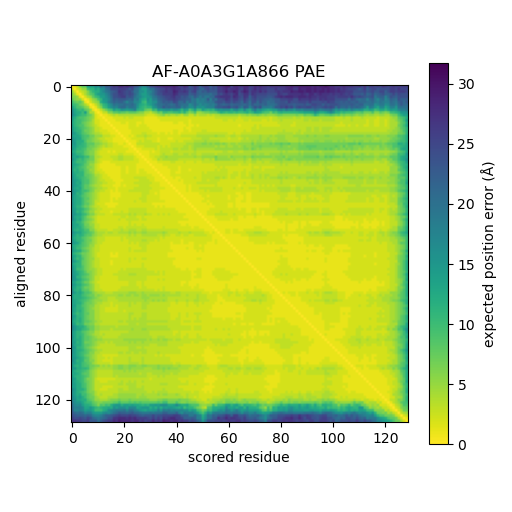A 1 120 ? -9.633 0.892 13.010 1.00 92.44 120 LEU A N 1
ATOM 913 C CA . LEU A 1 120 ? -10.311 1.665 11.969 1.00 92.44 120 LEU A CA 1
ATOM 914 C C . LEU A 1 120 ? -11.334 0.818 11.195 1.00 92.44 120 LEU A C 1
ATOM 916 O O . LEU A 1 120 ? -12.485 1.230 11.035 1.00 92.44 120 LEU A O 1
ATOM 920 N N . VAL A 1 121 ? -10.950 -0.386 10.766 1.00 89.50 121 VAL A N 1
ATOM 921 C CA . VAL A 1 121 ? -11.841 -1.303 10.033 1.00 89.50 121 VAL A CA 1
ATOM 922 C C . VAL A 1 121 ? -13.031 -1.727 10.904 1.00 89.50 121 VAL A C 1
ATOM 924 O O . VAL A 1 121 ? -14.173 -1.718 10.443 1.00 89.50 121 VAL A O 1
ATOM 927 N N . SER A 1 122 ? -12.801 -2.006 12.192 1.00 87.88 122 SER A N 1
ATOM 928 C CA . SER A 1 122 ? -13.867 -2.383 13.133 1.00 87.88 122 SER A CA 1
ATOM 929 C C . SER A 1 122 ? -14.909 -1.278 13.337 1.00 87.88 122 SER A C 1
ATOM 931 O O . SER A 1 122 ? -16.093 -1.572 13.501 1.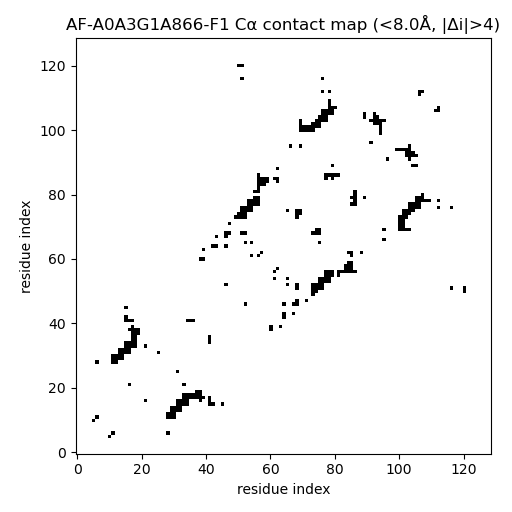00 87.88 122 SER A O 1
ATOM 933 N N . LEU A 1 123 ? -14.496 -0.006 13.326 1.00 80.94 123 LEU A N 1
ATOM 934 C CA . LEU A 1 123 ? -15.419 1.131 13.415 1.00 80.94 123 LEU A CA 1
ATOM 935 C C . LEU A 1 123 ? -16.284 1.255 12.156 1.00 80.94 123 LEU A C 1
ATOM 937 O O . LEU A 1 123 ? -17.494 1.453 12.263 1.00 80.94 123 LEU A O 1
ATOM 941 N N . LYS A 1 124 ? -15.685 1.077 10.973 1.00 73.00 124 LYS A N 1
ATOM 942 C CA . LYS A 1 124 ? -16.384 1.179 9.683 1.00 73.00 124 LYS A CA 1
ATOM 943 C C . LYS A 1 124 ? -17.501 0.135 9.548 1.00 73.00 124 LYS A C 1
ATOM 945 O O . LYS A 1 124 ? -18.599 0.462 9.101 1.00 73.00 124 LYS A O 1
ATOM 950 N N . HIS A 1 125 ? -17.259 -1.094 10.009 1.00 67.75 125 HIS A N 1
ATOM 951 C CA . HIS A 1 125 ? -18.259 -2.167 9.964 1.00 67.75 125 HIS A CA 1
ATOM 952 C C . HIS A 1 125 ? -19.342 -2.075 11.049 1.00 67.75 125 HIS A C 1
ATOM 954 O O . HIS A 1 125 ? -20.424 -2.619 10.856 1.00 67.75 125 HIS A O 1
ATOM 960 N N . LYS A 1 126 ? -19.112 -1.363 12.161 1.00 60.22 126 LYS A N 1
ATOM 961 C CA . LYS A 1 126 ? -20.159 -1.110 13.171 1.00 60.22 126 LYS A CA 1
ATOM 962 C C . LYS A 1 126 ? -21.162 -0.027 12.755 1.00 60.22 126 LYS A C 1
ATOM 964 O O . LYS A 1 126 ? -22.253 0.010 13.308 1.00 60.22 126 LYS A O 1
ATOM 969 N N . GLY A 1 127 ? -20.800 0.844 11.810 1.00 49.47 127 GLY A N 1
ATOM 970 C CA . GLY A 1 127 ? -21.643 1.946 11.326 1.00 49.47 127 GLY A CA 1
ATOM 971 C C . GLY A 1 127 ? -22.442 1.653 10.052 1.00 49.47 127 GLY A C 1
ATOM 972 O O . GLY A 1 127 ? -23.078 2.563 9.534 1.00 49.47 127 GLY A O 1
ATOM 973 N N . SER A 1 128 ? -22.389 0.425 9.526 1.00 45.97 128 SER A N 1
ATOM 974 C CA . SER A 1 128 ? -23.113 0.018 8.314 1.00 45.97 128 SER A CA 1
ATOM 975 C C . SER A 1 128 ? -24.254 -0.941 8.675 1.00 45.97 128 SER A C 1
ATOM 977 O O . SER A 1 128 ? -24.086 -2.154 8.577 1.00 45.97 128 SER A O 1
ATOM 979 N N . PHE A 1 129 ? -25.382 -0.389 9.128 1.00 37.22 129 PHE A N 1
ATOM 980 C CA . PHE A 1 129 ? -26.694 -1.045 9.212 1.00 37.22 129 PHE A CA 1
ATOM 981 C C . PHE A 1 129 ? -27.778 -0.049 8.804 1.00 37.22 129 PHE A C 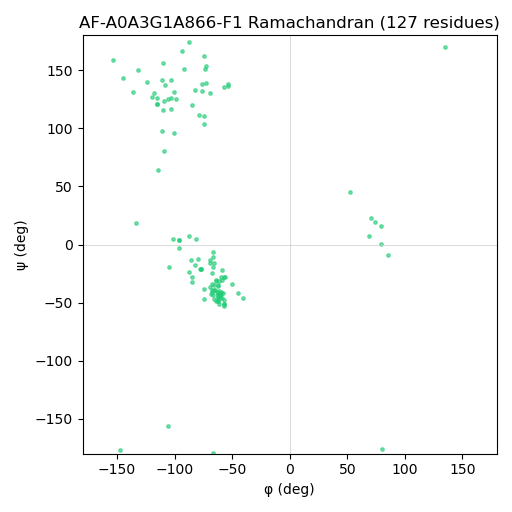1
ATOM 983 O O . PHE A 1 129 ? -27.683 1.118 9.246 1.00 37.22 129 PHE A O 1
#

Foldseek 3Di:
DVLVVVVVVVDAAEAEAALVCLPDDDRPRHHYDDPPHHLLVSLLVVLVPDQAAEAEADEPSVVSSQVSNLVVLHAYEYQEPPPHPVNVCCVQAQHVDPVCSYGHYYDPDPVVSVVVVVVVVVVVVVPDD

Nearest PDB structures (foldseek):
  1rcu-assembly1_D  TM=8.336E-01  e=1.201E-07  Thermotoga maritima
  3abi-assembly1_A  TM=4.608E-01  e=4.494E-01  Pyrococcus horikoshii
  3abi-assembly1_B  TM=4.568E-01  e=1.612E+00  Pyrococcus horikoshii
  5kyt-assembly2_B  TM=3.544E-01  e=3.468E+00  Photinus pyralis

Secondary structure (DSSP, 8-state):
--HHHHHTTT---EE---GGGTTS---TTPEE---S--HHHHHHHHHHH-SSEEEES-SHHHHHHHHHHHHTT--EEEE--SSSGGGGGGGG-S-SSTT--S-EEEES-HHHHHHHHHHHHHHHHHT--